Protein AF-A0A367HZC0-F1 (afdb_monomer)

Secondary structure (DSSP, 8-state):
----SHHHHHHHHHHHHHHHHHHS---TTS--HHHHHHHHHHHHHHHHHHHHHHS-GGG--HHHHHHHHHHHHHHT---

Mean predicted aligned error: 5.77 Å

Sequence (79 aa):
MTDTSPTAELGAAAERIRIWLAEEPAQPWSPGALATFGPELADWFDFEAGLIEVVPGSELPGRTLHALAVARQILGSPS

pLDDT: mean 85.29, std 11.52, range [46.44, 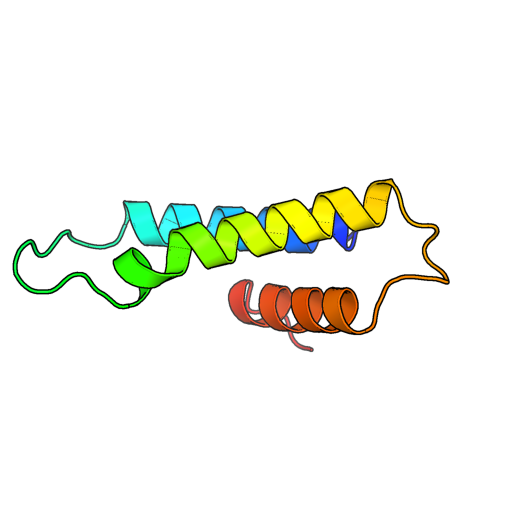96.88]

Foldseek 3Di:
DQDPDLLSLLQVLLVLLVVVCVVDDDDPVDQDPSSVCSNVLSVVSNVLSVVPVVDPPVPNDPVSVVNSVVSCVSVVHDD

Radius of gyration: 13.76 Å; Cα contacts (8 Å, |Δi|>4): 71; chains: 1; bounding box: 30×28×40 Å

Nearest PDB structures (foldseek):
  6ssp-assembly1_B  TM=5.039E-01  e=3.120E+00  Dickeya chrysanthemi
  8jvi-assembly1_B  TM=4.724E-01  e=7.200E+00  Homo sapiens

Solvent-accessible surface area (backbone atoms only — not comparable to full-atom values): 4612 Å² total; per-residue (Å²): 132,82,76,77,46,73,43,49,44,20,44,52,28,22,50,52,41,53,53,50,52,74,68,49,81,86,41,96,92,56,74,47,70,54,74,71,46,31,66,63,53,23,51,50,27,46,51,47,25,54,45,57,78,75,45,63,81,94,66,64,47,75,66,51,57,50,49,50,56,53,23,33,56,73,67,70,46,86,132

Structure (mmCIF, N/CA/C/O backbone):
data_AF-A0A367HZC0-F1
#
_entry.id   AF-A0A367HZC0-F1
#
loop_
_atom_site.group_PDB
_atom_site.id
_atom_site.type_symbol
_atom_site.label_atom_id
_atom_site.label_alt_id
_atom_site.label_comp_id
_atom_site.label_asym_id
_atom_site.label_entity_id
_atom_site.label_seq_id
_atom_site.pdbx_PDB_ins_code
_atom_site.Cartn_x
_atom_site.Cartn_y
_atom_site.Cartn_z
_atom_site.occupancy
_atom_site.B_iso_or_equiv
_atom_site.auth_seq_id
_atom_site.auth_comp_id
_atom_site.auth_asym_id
_atom_site.auth_atom_id
_atom_site.pdbx_PDB_model_num
ATOM 1 N N . MET A 1 1 ? 5.462 19.845 -8.097 1.00 46.44 1 MET A N 1
ATOM 2 C CA . MET A 1 1 ? 5.083 18.742 -9.003 1.00 46.44 1 MET A CA 1
ATOM 3 C C . MET A 1 1 ? 4.937 17.510 -8.141 1.00 46.44 1 MET A C 1
ATOM 5 O O . MET A 1 1 ? 5.876 17.217 -7.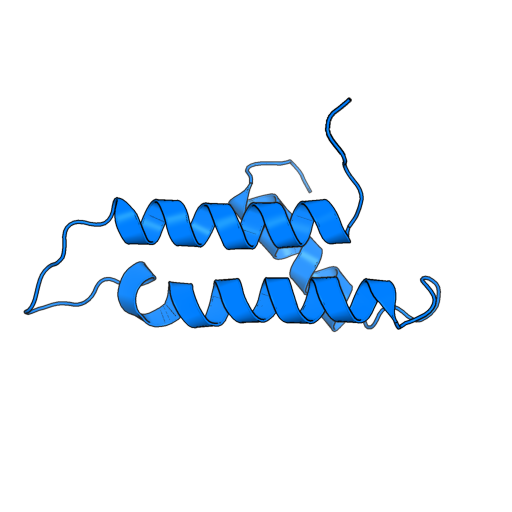416 1.00 46.44 1 MET A O 1
ATOM 9 N N . THR A 1 2 ? 3.770 16.873 -8.140 1.00 72.50 2 THR A N 1
ATOM 10 C CA . THR A 1 2 ? 3.571 15.594 -7.448 1.00 72.50 2 THR A CA 1
ATOM 11 C C . THR A 1 2 ? 4.329 14.529 -8.230 1.00 72.50 2 THR A C 1
ATOM 13 O O . THR A 1 2 ? 4.152 14.437 -9.446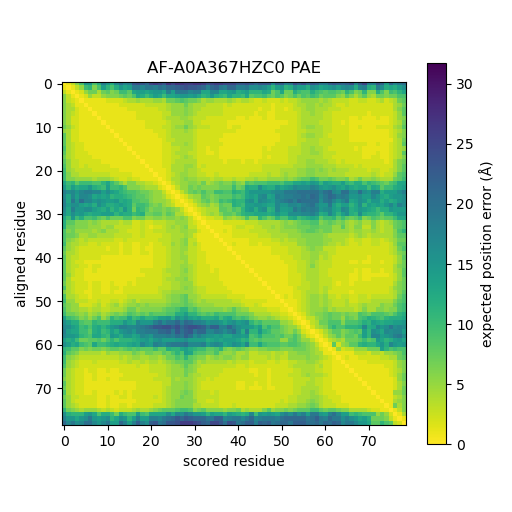 1.00 72.50 2 THR A O 1
ATOM 16 N N . ASP A 1 3 ? 5.220 13.798 -7.568 1.00 78.69 3 ASP A N 1
ATOM 17 C CA . ASP A 1 3 ? 5.878 12.645 -8.176 1.00 78.69 3 ASP A CA 1
ATOM 18 C C . ASP A 1 3 ? 4.808 11.587 -8.488 1.00 78.69 3 ASP A C 1
ATOM 20 O O . ASP A 1 3 ? 4.006 11.237 -7.626 1.00 78.69 3 ASP A O 1
ATOM 24 N N . THR A 1 4 ? 4.748 11.168 -9.749 1.00 82.69 4 THR A N 1
ATOM 25 C CA . THR A 1 4 ? 3.783 10.184 -10.280 1.00 82.69 4 THR A CA 1
ATOM 26 C C . THR A 1 4 ? 4.507 8.954 -10.823 1.00 82.69 4 THR A C 1
ATOM 28 O O . THR A 1 4 ? 3.980 8.211 -11.646 1.00 82.69 4 THR A O 1
ATOM 31 N N . SER A 1 5 ? 5.757 8.748 -10.403 1.00 89.56 5 SER A N 1
ATOM 32 C CA . SER A 1 5 ? 6.481 7.525 -10.717 1.00 89.56 5 SER A CA 1
ATOM 33 C C . SER A 1 5 ? 5.788 6.300 -10.094 1.00 89.56 5 SER A C 1
ATOM 35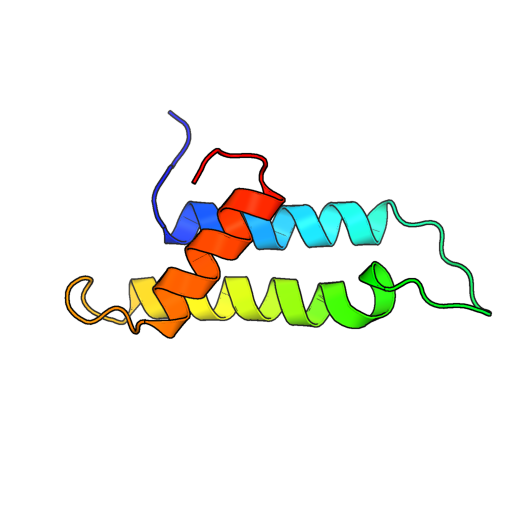 O O . SER A 1 5 ? 5.172 6.413 -9.032 1.00 89.56 5 SER A O 1
ATOM 37 N N . PRO A 1 6 ? 5.911 5.105 -10.703 1.00 90.19 6 PRO A N 1
ATOM 38 C CA . PRO A 1 6 ? 5.357 3.870 -10.144 1.00 90.19 6 PRO A CA 1
ATOM 39 C C . PRO A 1 6 ? 5.783 3.598 -8.691 1.00 90.19 6 PRO A C 1
ATOM 41 O O . PRO A 1 6 ? 4.962 3.204 -7.867 1.00 90.19 6 PRO A O 1
ATOM 44 N N . THR A 1 7 ? 7.049 3.862 -8.359 1.00 92.25 7 THR A N 1
ATOM 45 C CA . THR A 1 7 ? 7.579 3.749 -6.993 1.00 92.25 7 THR A CA 1
ATOM 46 C C . THR A 1 7 ? 6.871 4.711 -6.039 1.00 92.25 7 THR A C 1
ATOM 48 O O . THR A 1 7 ? 6.445 4.301 -4.960 1.00 92.25 7 THR A O 1
ATOM 51 N N . ALA A 1 8 ? 6.684 5.974 -6.443 1.00 92.81 8 ALA A N 1
ATOM 52 C CA . ALA A 1 8 ? 5.975 6.961 -5.633 1.00 92.81 8 ALA A CA 1
ATOM 53 C C . ALA A 1 8 ? 4.492 6.605 -5.442 1.00 92.81 8 ALA A C 1
ATOM 55 O O . ALA A 1 8 ? 3.964 6.788 -4.348 1.00 92.81 8 ALA A O 1
ATOM 56 N N . GLU A 1 9 ? 3.824 6.059 -6.465 1.00 93.94 9 GLU A N 1
ATOM 57 C CA . GLU A 1 9 ? 2.433 5.597 -6.358 1.00 93.94 9 GLU A CA 1
ATOM 58 C C . GLU A 1 9 ? 2.287 4.446 -5.350 1.00 93.94 9 GLU A C 1
ATOM 60 O O . GLU A 1 9 ? 1.391 4.477 -4.505 1.00 93.94 9 GLU A O 1
ATOM 65 N N . LEU A 1 10 ? 3.179 3.451 -5.399 1.00 94.88 10 LEU A N 1
ATOM 66 C CA . LEU A 1 10 ? 3.176 2.332 -4.450 1.00 94.88 10 LEU A CA 1
ATOM 67 C C . LEU A 1 10 ? 3.459 2.806 -3.021 1.00 94.88 10 LEU A C 1
ATOM 69 O O . LEU A 1 10 ? 2.704 2.470 -2.109 1.00 94.88 10 LEU A O 1
ATOM 73 N N . GLY A 1 11 ? 4.481 3.647 -2.834 1.00 95.00 11 GLY A N 1
ATOM 74 C CA . GLY A 1 11 ? 4.806 4.211 -1.521 1.00 95.00 11 GLY A CA 1
ATOM 75 C C . GLY A 1 11 ? 3.674 5.073 -0.952 1.00 95.00 11 GLY A C 1
ATOM 76 O O . GLY A 1 11 ? 3.348 4.978 0.231 1.00 95.00 11 GLY A O 1
ATOM 77 N N . ALA A 1 12 ? 3.006 5.867 -1.793 1.00 95.25 12 ALA A N 1
ATOM 78 C CA . ALA A 1 12 ? 1.847 6.654 -1.377 1.00 95.25 12 ALA A CA 1
ATOM 79 C C . ALA A 1 12 ? 0.660 5.768 -0.960 1.00 95.25 12 ALA A C 1
ATOM 81 O O . ALA A 1 12 ? -0.037 6.092 0.003 1.00 95.25 12 ALA A O 1
ATOM 82 N N . ALA A 1 13 ? 0.424 4.649 -1.653 1.00 95.81 13 ALA A N 1
ATOM 83 C CA . ALA A 1 13 ? -0.628 3.703 -1.284 1.00 95.81 13 ALA A CA 1
ATOM 84 C C . ALA A 1 13 ? -0.317 2.977 0.035 1.00 95.81 13 ALA A C 1
ATOM 86 O O . ALA A 1 13 ? -1.207 2.861 0.881 1.00 95.81 13 ALA A O 1
ATOM 87 N N . ALA A 1 14 ? 0.936 2.553 0.246 1.00 96.88 14 ALA A N 1
ATOM 88 C CA . ALA A 1 14 ? 1.390 1.978 1.513 1.00 96.88 14 ALA A CA 1
ATOM 89 C C . ALA A 1 14 ? 1.158 2.953 2.675 1.00 96.88 14 ALA A C 1
ATOM 91 O O . ALA A 1 14 ? 0.559 2.599 3.692 1.00 96.88 14 ALA A O 1
ATOM 92 N N . GLU A 1 15 ? 1.545 4.216 2.491 1.00 96.75 15 GLU A N 1
ATOM 93 C CA . GLU A 1 15 ? 1.343 5.247 3.505 1.00 96.75 15 GLU A CA 1
ATOM 94 C C .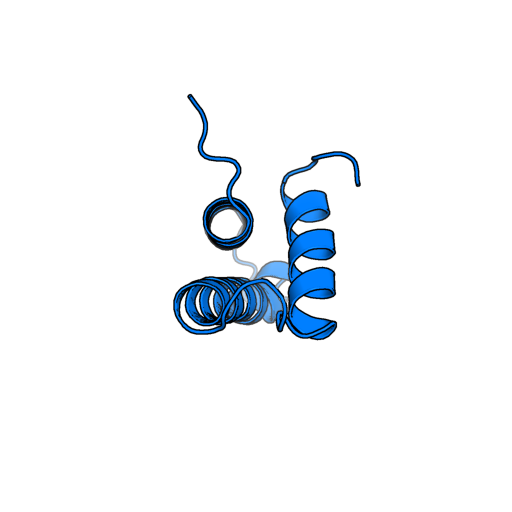 GLU A 1 15 ? -0.139 5.518 3.769 1.00 96.75 15 GLU A C 1
ATOM 96 O O . GLU A 1 15 ? -0.557 5.652 4.920 1.00 96.75 15 GLU A O 1
ATOM 101 N N . ARG A 1 16 ? -0.978 5.518 2.726 1.00 95.31 16 ARG A N 1
ATOM 102 C CA . ARG A 1 16 ? -2.423 5.689 2.898 1.00 95.31 16 ARG A CA 1
ATOM 103 C C . ARG A 1 16 ? -3.030 4.600 3.782 1.00 95.31 16 ARG A C 1
ATOM 105 O O . ARG A 1 16 ? -3.875 4.918 4.620 1.00 95.31 16 ARG A O 1
ATOM 112 N N . ILE A 1 17 ? -2.582 3.353 3.630 1.00 94.81 17 ILE A N 1
ATOM 113 C CA . ILE A 1 17 ? -3.016 2.235 4.476 1.00 94.81 17 ILE A CA 1
ATOM 114 C C . ILE A 1 17 ? -2.590 2.452 5.930 1.00 94.81 17 ILE A C 1
ATOM 116 O O . ILE A 1 17 ? -3.404 2.258 6.832 1.00 94.81 17 ILE A O 1
ATOM 120 N N . ARG A 1 18 ? -1.353 2.900 6.177 1.00 94.81 18 ARG A N 1
ATOM 121 C CA . ARG A 1 18 ? -0.872 3.201 7.539 1.00 94.81 18 ARG A CA 1
ATOM 122 C C . ARG A 1 18 ? -1.671 4.315 8.206 1.00 94.81 18 ARG A C 1
ATOM 124 O O . ARG A 1 18 ? -1.990 4.207 9.388 1.00 94.81 18 ARG A O 1
ATOM 131 N N . ILE A 1 19 ? -2.042 5.349 7.451 1.00 94.31 19 ILE A N 1
ATOM 132 C CA . ILE A 1 19 ? -2.924 6.413 7.945 1.00 94.31 19 ILE A CA 1
ATOM 133 C C . ILE A 1 19 ? -4.282 5.827 8.335 1.00 94.31 19 ILE A C 1
ATOM 135 O O . ILE A 1 19 ? -4.745 6.072 9.445 1.00 94.31 19 ILE A O 1
ATOM 139 N N . TRP A 1 20 ? -4.897 5.009 7.472 1.00 92.31 20 TRP A N 1
ATOM 140 C CA . TRP A 1 20 ? -6.168 4.368 7.810 1.00 92.31 20 TRP A CA 1
ATOM 141 C C . TRP A 1 20 ? -6.062 3.495 9.064 1.00 92.31 20 TRP A C 1
ATOM 143 O O . TRP A 1 20 ? -6.961 3.531 9.896 1.00 92.31 20 TRP A O 1
ATOM 153 N N . LEU A 1 21 ? -4.972 2.739 9.218 1.00 90.62 21 LEU A N 1
ATOM 154 C CA . LEU A 1 21 ? -4.719 1.911 10.402 1.00 90.62 21 LEU A CA 1
ATOM 155 C C . LEU A 1 21 ? -4.640 2.746 11.684 1.00 90.62 21 LEU A C 1
ATOM 157 O O . LEU A 1 21 ? -5.169 2.341 12.714 1.00 90.62 21 LEU A O 1
ATOM 161 N N . ALA A 1 22 ? -3.992 3.911 11.626 1.00 89.62 22 ALA A N 1
ATOM 162 C CA . ALA A 1 22 ? -3.897 4.825 12.762 1.00 89.62 22 ALA A CA 1
ATOM 163 C C . ALA A 1 22 ? -5.240 5.505 13.092 1.00 89.62 22 ALA A C 1
ATOM 165 O O . ALA A 1 22 ? -5.482 5.864 14.245 1.00 89.62 22 ALA A O 1
ATOM 166 N N . GLU A 1 23 ? -6.102 5.687 12.090 1.00 89.75 23 GLU A N 1
ATOM 167 C CA . GLU A 1 23 ? -7.443 6.265 12.226 1.00 89.75 23 GLU A CA 1
ATOM 168 C C . GLU A 1 23 ? -8.503 5.231 12.655 1.00 89.75 23 GLU A C 1
ATOM 170 O O . GLU A 1 23 ? -9.557 5.615 13.171 1.00 89.75 23 GLU A O 1
ATOM 175 N N . GLU A 1 24 ? -8.255 3.931 12.454 1.00 80.94 24 GLU A N 1
ATOM 176 C CA . GLU A 1 24 ? -9.218 2.873 12.758 1.00 80.94 24 GLU A CA 1
ATOM 177 C C . GLU A 1 24 ? -9.397 2.717 14.281 1.00 80.94 24 GLU A C 1
ATOM 179 O O . GLU A 1 24 ? -8.437 2.447 15.010 1.00 80.94 24 GLU A O 1
ATOM 184 N N . PRO A 1 25 ? -10.627 2.860 14.812 1.00 75.62 25 PRO A N 1
ATOM 185 C CA . PRO A 1 25 ? -10.866 2.680 16.234 1.00 75.62 25 PRO A CA 1
ATOM 186 C C . PRO A 1 25 ? -10.616 1.219 16.619 1.00 75.62 25 PRO A C 1
ATOM 188 O O . PRO A 1 25 ? -11.351 0.320 16.210 1.00 75.62 25 PRO A O 1
ATOM 191 N N . ALA A 1 26 ? -9.596 0.989 17.447 1.00 68.94 26 ALA A N 1
ATOM 192 C CA . ALA A 1 26 ? -9.244 -0.344 17.913 1.00 68.94 26 ALA A CA 1
ATOM 193 C C . ALA A 1 26 ? -10.416 -0.980 18.679 1.00 68.94 26 ALA A C 1
ATOM 195 O O . ALA A 1 26 ? -10.799 -0.521 19.758 1.00 68.94 26 ALA A O 1
ATOM 196 N N . GLN A 1 27 ? -10.970 -2.064 18.133 1.00 74.62 27 GLN A N 1
ATOM 197 C CA . GLN A 1 27 ? -11.948 -2.905 18.818 1.00 74.62 27 GLN A CA 1
ATOM 198 C C . GLN A 1 27 ? -11.277 -4.224 19.223 1.00 74.62 27 GLN A C 1
ATOM 200 O O . GLN A 1 27 ? -11.078 -5.094 18.377 1.00 74.62 27 GLN A O 1
ATOM 205 N N . PRO A 1 28 ? -10.931 -4.415 20.511 1.00 71.06 28 PRO A N 1
ATOM 206 C CA . PRO A 1 28 ? -10.146 -5.572 20.959 1.00 71.06 28 PRO A CA 1
ATOM 207 C C . PRO A 1 28 ? -10.808 -6.933 20.703 1.00 71.06 28 PRO A C 1
ATOM 209 O O . PRO A 1 28 ? -10.136 -7.957 20.691 1.00 71.06 28 PRO A O 1
ATOM 212 N N . TRP A 1 29 ? -12.132 -6.952 20.541 1.00 72.62 29 TRP A N 1
ATOM 213 C CA . TRP A 1 29 ? -12.943 -8.160 20.372 1.00 72.62 29 TRP A CA 1
ATOM 214 C C . TRP A 1 29 ? -13.253 -8.494 18.906 1.00 72.62 29 TRP A C 1
ATOM 216 O O . TRP A 1 29 ? -13.787 -9.564 18.630 1.00 72.62 29 TRP A O 1
ATOM 226 N N . SER A 1 30 ? -12.930 -7.598 17.971 1.00 73.06 30 SER A N 1
ATOM 227 C CA . SER A 1 30 ? -13.086 -7.811 16.534 1.00 73.06 30 SER A CA 1
ATOM 228 C C . SER A 1 30 ? -12.073 -6.934 15.804 1.00 73.06 30 SER A C 1
ATOM 230 O O . SER A 1 30 ? -12.410 -5.801 15.448 1.00 73.06 30 SER A O 1
ATOM 232 N N . PRO A 1 31 ? -10.836 -7.414 15.586 1.00 73.81 31 PRO A N 1
ATOM 233 C CA . PRO A 1 31 ? -9.910 -6.693 14.728 1.00 73.81 31 PRO A CA 1
ATOM 234 C C . PRO A 1 31 ? -10.560 -6.523 13.349 1.00 73.81 31 PRO A C 1
ATOM 236 O O . PRO A 1 31 ? -11.035 -7.488 12.748 1.00 73.81 31 PRO A O 1
ATOM 239 N N . GLY A 1 32 ? -10.658 -5.275 12.886 1.00 82.25 32 GLY A N 1
ATOM 240 C CA . GLY A 1 32 ? -11.198 -4.960 11.568 1.00 82.25 32 GLY A CA 1
ATOM 241 C C . GLY A 1 32 ? -10.367 -5.597 10.453 1.00 82.25 32 GLY A C 1
ATOM 242 O O . GLY A 1 32 ? -9.226 -6.021 10.659 1.00 82.25 32 GLY A O 1
ATOM 243 N N . ALA A 1 33 ? -10.933 -5.671 9.246 1.00 84.81 33 ALA A N 1
ATOM 244 C CA . ALA A 1 33 ? -10.212 -6.193 8.083 1.00 84.81 33 ALA A CA 1
ATOM 245 C C . ALA A 1 33 ? -8.934 -5.385 7.806 1.00 84.81 33 ALA A C 1
ATOM 247 O O . ALA A 1 33 ? -7.902 -5.952 7.463 1.00 84.81 33 ALA A O 1
ATOM 248 N N . LEU A 1 34 ? -8.991 -4.070 8.011 1.00 86.31 34 LEU A N 1
ATOM 249 C CA . LEU A 1 34 ? -7.848 -3.193 7.834 1.00 86.31 34 LEU A CA 1
ATOM 250 C C . LEU A 1 34 ? -6.770 -3.466 8.895 1.00 86.31 34 LEU A C 1
ATOM 252 O O . LEU A 1 34 ? -5.638 -3.725 8.512 1.00 86.31 34 LEU A O 1
ATOM 256 N N . ALA A 1 35 ? -7.109 -3.549 10.184 1.00 87.38 35 ALA A N 1
ATOM 257 C CA . ALA A 1 35 ? -6.171 -3.991 11.225 1.00 87.38 35 ALA A CA 1
ATOM 258 C C . ALA A 1 35 ? -5.552 -5.385 10.979 1.00 87.38 35 ALA A C 1
ATOM 260 O O . ALA A 1 35 ? -4.441 -5.646 11.432 1.00 87.38 35 ALA A O 1
ATOM 261 N N . THR A 1 36 ? -6.265 -6.277 10.282 1.00 88.62 36 THR A N 1
ATOM 262 C CA . THR A 1 36 ? -5.834 -7.666 10.040 1.00 88.62 36 THR A CA 1
ATOM 263 C C . THR A 1 36 ? -4.957 -7.832 8.798 1.00 88.62 36 THR A C 1
ATOM 265 O O . THR A 1 36 ? -4.095 -8.698 8.798 1.00 88.62 36 THR A O 1
ATOM 268 N N . PHE A 1 37 ? -5.201 -7.060 7.734 1.00 90.25 37 PHE A N 1
ATOM 269 C CA . PHE A 1 37 ? -4.531 -7.232 6.432 1.00 90.25 37 PHE A CA 1
ATOM 270 C C . PHE A 1 37 ? -3.776 -5.986 5.957 1.00 90.25 37 PHE A C 1
ATOM 272 O O . PHE A 1 37 ? -3.034 -6.041 4.979 1.00 90.25 37 PHE A O 1
ATOM 279 N N . GLY A 1 38 ? -4.010 -4.840 6.595 1.00 92.44 38 GLY A N 1
ATOM 280 C CA . GLY A 1 38 ? -3.415 -3.557 6.241 1.00 92.44 38 GLY A CA 1
ATOM 281 C C . GLY A 1 38 ? -1.888 -3.551 6.335 1.00 92.44 38 GLY A C 1
ATOM 282 O O . GLY A 1 38 ? -1.262 -3.110 5.372 1.00 92.44 38 GLY A O 1
ATOM 283 N N . PRO A 1 39 ? -1.269 -4.046 7.427 1.00 94.56 39 PRO A N 1
ATOM 284 C CA . PRO A 1 39 ? 0.187 -4.093 7.536 1.00 94.56 39 PRO A CA 1
ATOM 285 C C . PRO A 1 39 ? 0.830 -4.891 6.395 1.00 94.56 39 PRO A C 1
ATOM 287 O O . PRO A 1 39 ? 1.686 -4.364 5.691 1.00 94.56 39 PRO A O 1
ATOM 290 N N . GLU A 1 40 ? 0.347 -6.107 6.130 1.00 95.81 40 GLU A N 1
ATOM 291 C CA . GLU A 1 40 ? 0.864 -6.962 5.059 1.00 95.81 40 GLU A CA 1
ATOM 292 C C . GLU A 1 40 ? 0.648 -6.351 3.669 1.00 95.81 40 GLU A C 1
ATOM 294 O O . GLU A 1 40 ? 1.493 -6.500 2.784 1.00 95.81 40 GLU A O 1
ATOM 299 N N . LEU A 1 41 ? -0.471 -5.649 3.460 1.00 95.31 41 LEU A N 1
ATOM 300 C CA . LEU A 1 41 ? -0.747 -4.959 2.203 1.00 95.31 41 LEU A CA 1
ATOM 301 C C . LEU A 1 41 ? 0.197 -3.767 1.984 1.00 95.31 41 LEU A C 1
ATOM 303 O O . LEU A 1 41 ? 0.679 -3.571 0.868 1.00 95.31 41 LEU A O 1
ATOM 307 N N . ALA A 1 42 ? 0.480 -2.988 3.032 1.00 96.50 42 ALA A N 1
ATOM 308 C CA . ALA A 1 42 ? 1.431 -1.881 2.969 1.00 96.50 42 ALA A CA 1
ATOM 309 C C . ALA A 1 42 ? 2.862 -2.385 2.718 1.00 96.50 42 ALA A C 1
ATOM 311 O O . ALA A 1 42 ? 3.547 -1.862 1.839 1.00 96.50 42 ALA A O 1
ATOM 312 N N . ASP A 1 43 ? 3.278 -3.444 3.416 1.00 96.38 43 ASP A N 1
ATOM 313 C CA . ASP A 1 43 ? 4.590 -4.071 3.233 1.00 96.38 43 ASP A CA 1
ATOM 314 C C . ASP A 1 43 ? 4.758 -4.643 1.818 1.00 96.38 43 ASP A C 1
ATOM 316 O O . ASP A 1 43 ? 5.835 -4.547 1.224 1.00 96.38 43 ASP A O 1
ATOM 320 N N . TRP A 1 44 ? 3.692 -5.206 1.235 1.00 95.44 44 TRP A N 1
ATOM 321 C CA . TRP A 1 44 ? 3.728 -5.668 -0.151 1.00 95.44 44 TRP A CA 1
ATOM 322 C C . TRP A 1 44 ? 3.978 -4.518 -1.134 1.00 95.44 44 TRP A C 1
ATOM 324 O O . TRP A 1 44 ? 4.794 -4.673 -2.043 1.00 95.44 44 TRP A O 1
ATOM 334 N N . PHE A 1 45 ? 3.342 -3.358 -0.953 1.00 96.00 45 PHE A N 1
ATOM 335 C CA . PHE A 1 45 ? 3.601 -2.203 -1.817 1.00 96.00 45 PHE A CA 1
ATOM 336 C C . PHE A 1 45 ? 5.018 -1.656 -1.673 1.00 96.00 45 PHE A C 1
ATOM 338 O O . PHE A 1 45 ? 5.643 -1.373 -2.695 1.00 96.00 45 PHE A O 1
ATOM 345 N N . ASP A 1 46 ? 5.552 -1.573 -0.455 1.00 95.62 46 ASP A N 1
ATOM 346 C CA . ASP A 1 46 ? 6.945 -1.167 -0.234 1.00 95.62 46 ASP A CA 1
ATOM 347 C C . ASP A 1 46 ? 7.927 -2.139 -0.902 1.00 95.62 46 ASP A C 1
ATOM 349 O O . ASP A 1 46 ? 8.900 -1.726 -1.538 1.00 95.62 46 ASP A O 1
ATOM 353 N N . PHE A 1 47 ? 7.652 -3.442 -0.814 1.00 93.38 47 PHE A N 1
ATOM 354 C CA . PHE A 1 47 ? 8.451 -4.460 -1.484 1.00 93.38 47 PHE A CA 1
ATOM 355 C C . PHE A 1 47 ? 8.434 -4.302 -3.012 1.00 93.38 47 PHE A C 1
ATOM 357 O O . PHE A 1 47 ? 9.488 -4.343 -3.647 1.00 93.38 47 PHE A O 1
ATOM 364 N N . GLU A 1 48 ? 7.262 -4.097 -3.619 1.00 94.00 48 GLU A N 1
ATOM 365 C CA . GLU A 1 48 ? 7.151 -3.870 -5.067 1.00 94.00 48 GLU A CA 1
ATOM 366 C C . GLU A 1 48 ? 7.805 -2.549 -5.498 1.00 94.00 48 GLU A C 1
ATOM 368 O O . GLU A 1 48 ? 8.433 -2.496 -6.557 1.00 94.00 48 GLU A O 1
ATOM 373 N N . ALA A 1 49 ? 7.719 -1.503 -4.670 1.00 91.44 49 ALA A N 1
ATOM 374 C CA . ALA A 1 49 ? 8.391 -0.227 -4.901 1.00 91.44 49 ALA A CA 1
ATOM 375 C C . ALA A 1 49 ? 9.916 -0.413 -4.951 1.00 91.44 49 ALA A C 1
ATOM 377 O O . ALA A 1 49 ? 10.561 0.039 -5.898 1.00 91.44 49 ALA A O 1
ATOM 378 N N . GLY A 1 50 ? 10.477 -1.161 -3.994 1.00 89.19 50 GLY A N 1
ATOM 379 C CA . GLY A 1 50 ? 11.897 -1.513 -3.983 1.00 89.19 50 GLY A CA 1
ATOM 380 C C . GLY A 1 50 ? 12.315 -2.377 -5.177 1.00 89.19 50 GLY A C 1
ATOM 381 O O . GLY A 1 50 ? 13.407 -2.199 -5.714 1.00 89.19 50 GLY A O 1
ATOM 382 N N . LEU A 1 51 ? 11.445 -3.279 -5.650 1.00 87.62 51 LEU A N 1
ATOM 383 C CA . LEU A 1 51 ? 11.717 -4.080 -6.848 1.00 87.62 51 LEU A CA 1
ATOM 384 C C . LEU A 1 51 ? 11.832 -3.233 -8.118 1.00 87.62 51 LEU A C 1
ATOM 386 O O . LEU A 1 51 ? 12.693 -3.521 -8.946 1.00 87.62 51 LEU A O 1
ATOM 390 N N . ILE A 1 52 ? 11.013 -2.189 -8.275 1.00 86.56 52 ILE A N 1
ATOM 391 C CA . I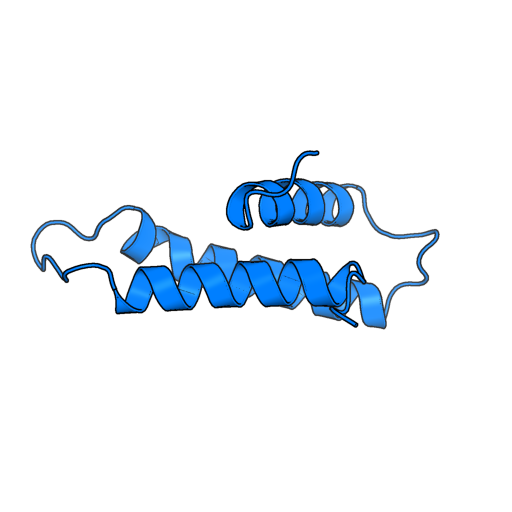LE A 1 52 ? 11.085 -1.283 -9.435 1.00 86.56 52 ILE A CA 1
ATOM 392 C C . ILE A 1 52 ? 12.437 -0.569 -9.513 1.00 86.56 52 ILE A C 1
ATOM 394 O 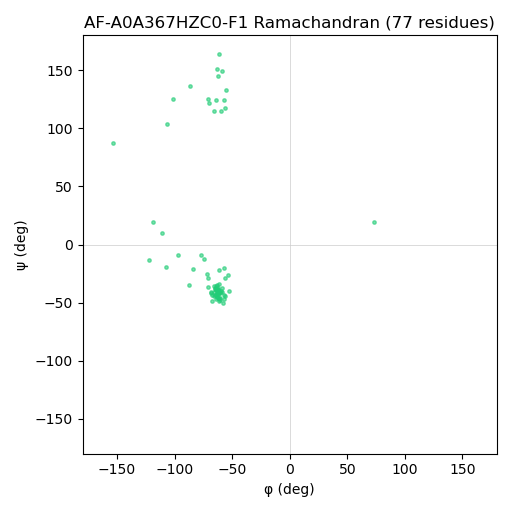O . ILE A 1 52 ? 12.942 -0.330 -10.607 1.00 86.56 52 ILE A O 1
ATOM 398 N N . GLU A 1 53 ? 13.043 -0.247 -8.372 1.00 83.00 53 GLU A N 1
ATOM 399 C CA . GLU A 1 53 ? 14.339 0.437 -8.345 1.00 83.00 53 GLU A CA 1
ATOM 400 C C . GLU A 1 53 ? 15.504 -0.465 -8.776 1.00 83.00 53 GLU A C 1
ATOM 402 O O . GLU A 1 53 ? 16.521 0.031 -9.264 1.00 83.00 53 GLU A O 1
ATOM 407 N N . VAL A 1 54 ? 15.365 -1.786 -8.621 1.00 82.12 54 VAL A N 1
ATOM 408 C CA . VAL A 1 54 ? 16.436 -2.759 -8.900 1.00 82.12 54 VAL A CA 1
ATOM 409 C C . VAL A 1 54 ? 16.214 -3.581 -10.173 1.00 82.12 54 VAL A C 1
ATOM 411 O O . VAL A 1 54 ? 17.174 -4.140 -10.704 1.00 82.12 54 VAL A O 1
ATOM 414 N N . VAL A 1 55 ? 14.980 -3.654 -10.683 1.00 76.25 55 VAL A N 1
ATOM 415 C CA . VAL A 1 55 ? 14.624 -4.360 -11.923 1.00 76.25 55 VAL A CA 1
ATOM 416 C C . VAL A 1 55 ? 14.464 -3.351 -13.069 1.00 76.25 55 VAL A C 1
ATOM 418 O O . VAL A 1 55 ? 13.661 -2.426 -12.958 1.00 76.25 55 VAL A O 1
ATOM 421 N N . PRO A 1 56 ? 15.169 -3.514 -14.205 1.00 68.56 56 PRO A N 1
ATOM 422 C CA . PRO A 1 56 ? 14.990 -2.649 -15.370 1.00 68.56 56 PRO A CA 1
ATOM 423 C C . PRO A 1 56 ? 13.527 -2.620 -15.838 1.00 68.56 56 PRO A C 1
ATOM 425 O O . PRO A 1 56 ? 12.903 -3.665 -16.004 1.00 68.56 56 PRO A O 1
ATOM 428 N N . GLY A 1 57 ? 12.978 -1.429 -16.103 1.00 62.91 57 GLY A N 1
ATOM 429 C CA . GLY A 1 57 ? 11.534 -1.223 -16.304 1.00 62.91 57 GLY A CA 1
ATOM 430 C C . GLY A 1 57 ? 10.856 -2.043 -17.418 1.00 62.91 57 GLY A C 1
ATOM 431 O O . GLY A 1 57 ? 9.643 -2.226 -17.371 1.00 62.91 57 GLY A O 1
ATOM 432 N N . SER A 1 58 ? 11.601 -2.579 -18.394 1.00 61.16 58 SER A N 1
ATOM 433 C CA . SER A 1 58 ? 11.070 -3.498 -19.419 1.00 61.16 58 SER A CA 1
ATOM 434 C C . SER A 1 58 ? 10.790 -4.916 -18.907 1.00 61.16 58 SER A C 1
ATOM 436 O O . SER A 1 58 ? 10.153 -5.697 -19.609 1.00 61.16 58 SER A O 1
ATOM 438 N N . GLU A 1 59 ? 11.272 -5.255 -17.712 1.00 66.31 59 GLU A N 1
ATOM 439 C CA . GLU A 1 59 ? 11.153 -6.578 -17.090 1.00 66.31 59 GLU A CA 1
ATOM 440 C C . GLU A 1 59 ? 10.233 -6.580 -15.868 1.00 66.31 59 GLU A C 1
ATOM 442 O O . GLU A 1 59 ? 10.180 -7.575 -15.144 1.00 66.31 59 GLU A O 1
ATOM 447 N N . LEU A 1 60 ? 9.497 -5.485 -15.630 1.00 69.06 60 LEU A N 1
ATOM 448 C CA . LEU A 1 60 ? 8.594 -5.412 -14.489 1.00 69.06 60 LEU A CA 1
ATOM 449 C C . LEU A 1 60 ? 7.593 -6.575 -14.535 1.00 69.06 60 LEU A C 1
ATOM 451 O O . LEU A 1 60 ? 6.807 -6.672 -15.484 1.00 69.06 60 LEU A O 1
ATOM 455 N N . PRO A 1 61 ? 7.612 -7.475 -13.535 1.00 72.31 61 PRO A N 1
ATOM 456 C CA . PRO A 1 61 ? 6.759 -8.648 -13.549 1.00 72.31 61 PRO A CA 1
ATOM 457 C C . PRO A 1 61 ? 5.281 -8.256 -13.616 1.00 72.31 61 PRO A C 1
ATOM 459 O O . PRO A 1 61 ? 4.862 -7.259 -13.027 1.00 72.31 61 PRO A O 1
ATOM 462 N N . GLY A 1 62 ? 4.446 -9.094 -14.240 1.00 79.25 62 GLY A N 1
ATOM 463 C CA . GLY A 1 62 ? 2.990 -8.881 -14.259 1.00 79.25 62 GLY A CA 1
ATOM 464 C C . GLY A 1 62 ? 2.379 -8.711 -12.858 1.00 79.25 62 GLY A C 1
ATOM 465 O O . GLY A 1 62 ? 1.381 -8.013 -12.693 1.00 79.25 62 GLY A O 1
ATOM 466 N N . ARG A 1 63 ? 3.028 -9.277 -11.831 1.00 81.75 63 ARG A N 1
ATOM 467 C CA . ARG A 1 63 ? 2.689 -9.076 -10.417 1.00 81.75 63 ARG A CA 1
ATOM 468 C C . ARG A 1 63 ? 2.836 -7.611 -9.971 1.00 81.75 63 ARG A C 1
ATOM 470 O O . ARG A 1 63 ? 1.946 -7.107 -9.298 1.00 81.75 63 ARG A O 1
ATOM 477 N N . THR A 1 64 ? 3.897 -6.917 -10.378 1.00 87.06 64 THR A N 1
ATOM 478 C CA . THR A 1 64 ? 4.146 -5.510 -10.019 1.00 87.06 64 THR A CA 1
ATOM 479 C C . THR A 1 64 ? 3.177 -4.566 -10.731 1.00 87.06 64 THR A C 1
ATOM 481 O O . THR A 1 64 ? 2.673 -3.619 -10.132 1.00 87.06 64 THR A O 1
ATOM 484 N N . LEU A 1 65 ? 2.822 -4.866 -11.986 1.00 86.94 65 LEU A N 1
ATOM 485 C CA . LEU A 1 65 ? 1.756 -4.141 -12.691 1.00 86.94 65 LEU A CA 1
ATOM 486 C C . LEU A 1 65 ? 0.400 -4.299 -11.991 1.00 86.94 65 LEU A C 1
ATOM 488 O O . LEU A 1 65 ? -0.363 -3.340 -11.889 1.00 86.94 65 LEU A O 1
ATOM 492 N N . HIS A 1 66 ? 0.109 -5.495 -11.473 1.00 90.25 66 HIS A N 1
ATOM 493 C CA . HIS A 1 66 ? -1.088 -5.714 -10.669 1.00 90.25 66 HIS A CA 1
ATOM 494 C C . HIS A 1 66 ? -1.046 -4.913 -9.358 1.00 90.25 66 HIS A C 1
ATOM 496 O O . HIS A 1 66 ? -2.035 -4.266 -9.023 1.00 90.25 66 HIS A O 1
ATOM 502 N N . ALA A 1 67 ? 0.097 -4.881 -8.665 1.00 92.50 67 ALA A N 1
ATOM 503 C CA . ALA A 1 67 ? 0.279 -4.068 -7.461 1.00 92.50 67 ALA A CA 1
ATOM 504 C C . ALA A 1 67 ? -0.004 -2.578 -7.718 1.00 92.50 67 ALA A C 1
ATOM 506 O O . ALA A 1 67 ? -0.750 -1.960 -6.964 1.00 92.50 67 ALA A O 1
ATOM 507 N N . LEU A 1 68 ? 0.493 -2.020 -8.829 1.00 91.56 68 LEU A N 1
ATOM 508 C CA . LEU A 1 68 ? 0.210 -0.636 -9.233 1.00 91.56 68 LEU A CA 1
ATOM 509 C C . LEU A 1 68 ? -1.284 -0.380 -9.463 1.00 91.56 68 LEU A C 1
ATOM 511 O O . LEU A 1 68 ? -1.812 0.647 -9.039 1.00 91.56 68 LEU A O 1
ATOM 515 N N . ALA A 1 69 ? -1.989 -1.318 -10.100 1.00 92.38 69 ALA A N 1
ATOM 516 C CA . ALA A 1 69 ? -3.430 -1.194 -10.304 1.00 92.38 69 ALA A CA 1
ATOM 517 C C . ALA A 1 69 ? -4.197 -1.154 -8.970 1.00 92.38 69 ALA A C 1
ATOM 519 O O . ALA A 1 69 ? -5.114 -0.346 -8.818 1.00 92.38 69 ALA A O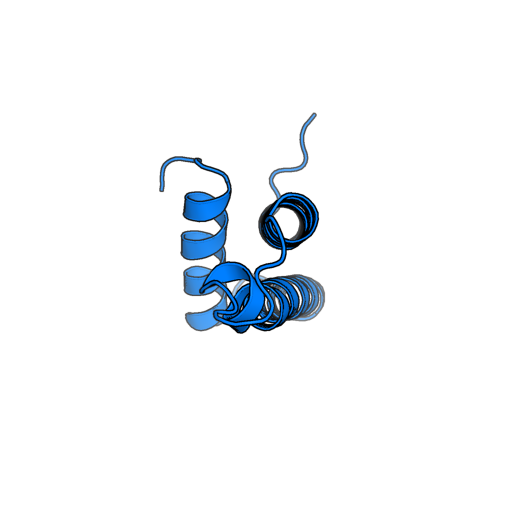 1
ATOM 520 N N . VAL A 1 70 ? -3.808 -1.981 -7.993 1.00 94.25 70 VAL A N 1
ATOM 521 C CA . VAL A 1 70 ? -4.407 -1.967 -6.646 1.00 94.25 70 VAL A CA 1
ATOM 522 C C . VAL A 1 70 ? -4.056 -0.670 -5.906 1.00 94.25 70 VAL A C 1
ATOM 524 O O . VAL A 1 70 ? -4.941 -0.039 -5.328 1.00 94.25 70 VAL A O 1
ATOM 527 N N . ALA A 1 71 ? -2.801 -0.219 -5.973 1.00 94.44 71 ALA A N 1
ATOM 528 C CA . ALA A 1 71 ? -2.353 1.029 -5.358 1.00 94.44 71 ALA A CA 1
ATOM 529 C C . ALA A 1 71 ? -3.158 2.242 -5.856 1.00 94.44 71 ALA A C 1
ATOM 531 O O . ALA A 1 71 ? -3.629 3.051 -5.058 1.00 94.44 71 ALA A O 1
ATOM 532 N N . ARG A 1 72 ? -3.418 2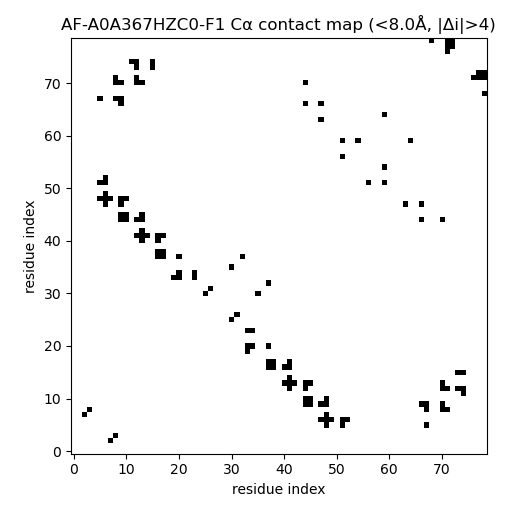.336 -7.166 1.00 94.06 72 ARG A N 1
ATOM 533 C CA . ARG A 1 72 ? -4.239 3.414 -7.749 1.00 94.06 72 ARG A CA 1
ATOM 534 C C . ARG A 1 72 ? -5.676 3.418 -7.244 1.00 94.06 72 ARG A C 1
ATOM 536 O O . ARG A 1 72 ? -6.211 4.492 -6.974 1.00 94.06 72 ARG A O 1
ATOM 543 N N . GLN A 1 73 ? -6.279 2.242 -7.063 1.00 93.44 73 GLN A N 1
ATOM 544 C CA . GLN A 1 73 ? -7.621 2.132 -6.481 1.00 93.44 73 GLN A CA 1
ATOM 545 C C . GLN A 1 73 ? -7.649 2.650 -5.039 1.00 93.44 73 GLN A C 1
ATOM 547 O O . GLN A 1 73 ? -8.561 3.387 -4.674 1.00 93.44 73 GLN A O 1
ATOM 552 N N . ILE A 1 74 ? -6.627 2.326 -4.243 1.00 92.75 74 ILE A N 1
ATOM 553 C CA . ILE A 1 74 ? -6.481 2.811 -2.861 1.00 92.75 74 ILE A CA 1
ATOM 554 C C . ILE A 1 74 ? -6.319 4.332 -2.811 1.00 92.75 74 ILE A C 1
ATOM 556 O O . ILE A 1 74 ? -6.893 4.991 -1.944 1.00 92.75 74 ILE A O 1
ATOM 560 N N . LEU A 1 75 ? -5.579 4.900 -3.764 1.00 92.94 75 LEU A N 1
ATOM 561 C CA . LEU A 1 75 ? -5.378 6.344 -3.882 1.00 92.94 75 LEU A CA 1
ATOM 562 C C . LEU A 1 75 ? -6.588 7.086 -4.478 1.00 92.94 75 LEU A C 1
ATOM 564 O O . LEU A 1 75 ? -6.613 8.316 -4.457 1.00 92.94 75 LEU A O 1
ATOM 568 N N . GLY A 1 76 ? -7.596 6.372 -4.990 1.00 86.69 76 GLY A N 1
ATOM 569 C CA . GLY A 1 76 ? -8.764 6.969 -5.642 1.00 86.69 76 GLY A CA 1
ATOM 570 C C . GLY A 1 76 ? -8.477 7.547 -7.034 1.00 86.69 76 GLY A C 1
ATOM 571 O O . GLY A 1 76 ? -9.252 8.371 -7.521 1.00 86.69 76 GLY A O 1
ATOM 572 N N . SER A 1 77 ? -7.384 7.128 -7.679 1.00 74.00 77 SER A N 1
ATOM 573 C CA . SER A 1 77 ? -7.040 7.522 -9.050 1.00 74.00 77 SER A CA 1
ATOM 574 C C . SER A 1 77 ? -7.712 6.586 -10.067 1.00 74.00 77 SER A C 1
ATOM 576 O O . SER A 1 77 ? -7.704 5.368 -9.866 1.00 74.00 77 SER A O 1
ATOM 578 N N . PRO A 1 78 ? -8.290 7.107 -11.168 1.00 55.12 78 PRO A N 1
ATOM 579 C CA . PRO A 1 78 ? -8.847 6.268 -12.226 1.00 55.12 78 PRO A CA 1
ATOM 580 C C . PRO A 1 78 ? -7.756 5.401 -12.877 1.00 55.12 78 PRO A C 1
ATOM 582 O O . PRO A 1 78 ? -6.601 5.817 -12.977 1.00 55.12 78 PRO A O 1
ATOM 585 N N . SER A 1 79 ? -8.151 4.181 -13.261 1.00 51.22 79 SER A N 1
ATOM 586 C CA . SER A 1 79 ? -7.296 3.117 -13.818 1.00 51.22 79 SER A CA 1
ATOM 587 C C . SER A 1 79 ? -6.697 3.473 -15.171 1.00 51.22 79 SER A C 1
ATOM 589 O O . SER A 1 79 ? -7.445 4.040 -16.000 1.00 51.22 79 SER A O 1
#